Protein AF-A0A2D7PFT6-F1 (afdb_monomer_lite)

Secondary structure (DSSP, 8-state):
-TGGGT----GGGSPPPGGGS-HHHHHHHHHHHHSEEEEETTTEEEEEEGGGHHHHHHHTT--GGGHHHHHHHHHHHHHHHHHHHHHHHHHHHHHHTT-

Structure (mmCIF, N/CA/C/O backbone):
data_AF-A0A2D7PFT6-F1
#
_entry.id   AF-A0A2D7PFT6-F1
#
loop_
_atom_site.group_PDB
_atom_site.id
_atom_site.type_symbol
_atom_site.label_atom_id
_atom_site.label_alt_id
_atom_site.label_comp_id
_atom_site.label_asym_id
_atom_site.label_entity_id
_atom_site.label_seq_id
_atom_site.pdbx_PDB_ins_code
_atom_site.Cartn_x
_atom_site.Cartn_y
_atom_site.Cartn_z
_atom_site.occupancy
_atom_site.B_iso_or_equiv
_atom_site.auth_seq_id
_atom_site.auth_comp_id
_atom_site.auth_asym_id
_atom_site.auth_atom_id
_atom_site.pdbx_PDB_model_num
ATOM 1 N N . MET A 1 1 ? -11.646 -33.790 -0.469 1.00 60.19 1 MET A N 1
ATOM 2 C CA . MET A 1 1 ? -13.072 -33.497 -0.754 1.00 60.19 1 MET A CA 1
ATOM 3 C C . MET A 1 1 ? -13.481 -34.060 -2.115 1.00 60.19 1 MET A C 1
ATOM 5 O O . MET A 1 1 ? -14.265 -34.993 -2.103 1.00 60.19 1 MET A O 1
ATOM 9 N N . CYS A 1 2 ? -12.924 -33.625 -3.255 1.00 63.03 2 CYS A N 1
ATOM 10 C CA . CYS A 1 2 ? -13.268 -34.203 -4.574 1.00 63.03 2 CYS A CA 1
ATOM 11 C C . CYS A 1 2 ? -12.783 -35.655 -4.770 1.00 63.03 2 CYS A C 1
ATOM 13 O O . CYS A 1 2 ? -13.545 -36.490 -5.245 1.00 63.03 2 CYS A O 1
ATOM 15 N N . GLU A 1 3 ? -11.588 -35.998 -4.268 1.00 59.22 3 GLU A N 1
ATOM 16 C CA . GLU A 1 3 ? -11.075 -37.384 -4.265 1.00 59.22 3 GLU A CA 1
ATOM 17 C C . GLU A 1 3 ? -11.931 -38.357 -3.435 1.00 59.22 3 GLU A C 1
ATOM 19 O O . GLU A 1 3 ? -12.030 -39.531 -3.763 1.00 59.22 3 GLU A O 1
ATOM 24 N N . GLN A 1 4 ? -12.601 -37.880 -2.378 1.00 64.12 4 GLN A N 1
ATOM 25 C CA . GLN A 1 4 ? -13.525 -38.704 -1.582 1.00 64.12 4 GLN A CA 1
ATOM 26 C C . GLN A 1 4 ? -14.888 -38.897 -2.272 1.00 64.12 4 GLN A C 1
ATOM 28 O O . GLN A 1 4 ? -15.652 -39.766 -1.866 1.00 64.12 4 GLN A O 1
ATOM 33 N N . MET A 1 5 ? -15.189 -38.095 -3.301 1.00 74.38 5 MET A N 1
ATOM 34 C CA . MET A 1 5 ? -16.453 -38.088 -4.048 1.00 74.38 5 MET A CA 1
ATOM 35 C C . MET A 1 5 ? -16.316 -38.700 -5.457 1.00 74.38 5 MET A C 1
ATOM 37 O O . MET A 1 5 ? -17.281 -38.664 -6.216 1.00 74.38 5 MET A O 1
ATOM 41 N N . ASN A 1 6 ? -15.150 -39.268 -5.810 1.00 65.06 6 ASN A N 1
ATOM 42 C CA . ASN A 1 6 ? -14.856 -39.863 -7.126 1.00 65.06 6 ASN A CA 1
ATOM 43 C C . ASN A 1 6 ? -15.106 -38.913 -8.322 1.00 65.06 6 ASN A C 1
ATOM 45 O O . ASN A 1 6 ? -15.505 -39.350 -9.400 1.00 65.06 6 ASN A O 1
ATOM 49 N N . GLN A 1 7 ? -14.895 -37.608 -8.131 1.00 73.69 7 GLN A N 1
ATOM 50 C CA . GLN A 1 7 ? -15.007 -36.604 -9.191 1.00 73.69 7 GLN A CA 1
ATOM 51 C C . GLN A 1 7 ? -13.619 -36.078 -9.553 1.00 73.69 7 GLN A C 1
ATOM 53 O O . GLN A 1 7 ? -12.872 -35.666 -8.661 1.00 73.69 7 GLN A O 1
ATOM 58 N N . ASP A 1 8 ? -13.297 -36.071 -10.847 1.00 70.94 8 ASP A N 1
ATOM 59 C CA . ASP A 1 8 ? -12.066 -35.462 -11.346 1.00 70.94 8 ASP A CA 1
ATOM 60 C C . ASP A 1 8 ? -12.065 -33.947 -11.055 1.00 70.94 8 ASP A C 1
ATOM 62 O O . ASP A 1 8 ? -13.120 -33.307 -11.147 1.00 70.94 8 ASP A O 1
ATOM 66 N N . PRO A 1 9 ? -10.916 -33.355 -10.674 1.00 67.44 9 PRO A N 1
ATOM 67 C CA . PRO A 1 9 ? -10.808 -31.919 -10.448 1.00 67.44 9 PRO A CA 1
ATOM 68 C C . PRO A 1 9 ? -11.215 -31.148 -11.705 1.00 67.44 9 PRO A C 1
ATOM 70 O O . PRO A 1 9 ? -10.605 -31.288 -12.764 1.00 67.44 9 PRO A O 1
ATOM 73 N N . ASP A 1 10 ? -12.255 -30.330 -11.581 1.00 76.88 10 ASP A N 1
ATOM 74 C CA . ASP A 1 10 ? -12.698 -29.445 -12.650 1.00 76.88 10 ASP A CA 1
ATOM 75 C C . ASP A 1 10 ? -11.767 -28.226 -12.703 1.00 76.88 10 ASP A C 1
ATOM 77 O O . ASP A 1 10 ? -11.890 -27.301 -11.894 1.00 76.88 10 ASP A O 1
ATOM 81 N N . TRP A 1 11 ? -10.800 -28.259 -13.622 1.00 71.00 11 TRP A N 1
ATOM 82 C CA . TRP A 1 11 ? -9.792 -27.209 -13.790 1.00 71.00 11 TRP A CA 1
ATOM 83 C C . TRP A 1 11 ? -10.410 -25.848 -14.148 1.00 71.00 11 TRP A C 1
ATOM 85 O O . TRP A 1 11 ? -9.858 -24.828 -13.747 1.00 71.00 11 TRP A O 1
ATOM 95 N N . ASP A 1 12 ? -11.594 -25.816 -14.775 1.00 74.44 12 ASP A N 1
ATOM 96 C CA . ASP A 1 12 ? -12.322 -24.572 -15.083 1.00 74.44 12 ASP A CA 1
ATOM 97 C C . ASP A 1 12 ? -12.971 -23.939 -13.838 1.00 74.44 12 ASP A C 1
ATOM 99 O O . ASP A 1 12 ? -13.328 -22.759 -13.836 1.00 74.44 12 ASP A O 1
ATOM 103 N N . LYS A 1 13 ? -13.139 -24.713 -12.758 1.00 75.38 13 LYS A N 1
ATOM 104 C CA . LYS A 1 13 ? -13.643 -24.232 -11.461 1.00 75.38 13 LYS A CA 1
ATOM 105 C C . LYS A 1 13 ? -12.536 -23.971 -10.448 1.00 75.38 13 LYS A C 1
ATOM 107 O O . LYS A 1 13 ? -12.843 -23.589 -9.314 1.00 75.38 13 LYS A O 1
ATOM 112 N N . CYS A 1 14 ? -11.276 -24.199 -10.816 1.00 76.56 14 CYS A N 1
ATOM 113 C CA . CYS A 1 14 ? -10.166 -23.880 -9.939 1.00 76.56 14 CYS A CA 1
ATOM 114 C C . CYS A 1 14 ? -10.140 -22.358 -9.726 1.00 76.56 14 CYS A C 1
ATOM 116 O O . CYS A 1 14 ? -10.147 -21.611 -10.707 1.00 76.56 14 CYS A O 1
ATOM 118 N N . PRO A 1 15 ? -10.175 -21.864 -8.473 1.00 77.44 15 PRO A N 1
ATOM 119 C CA . PRO A 1 15 ? -10.014 -20.440 -8.241 1.00 77.44 15 PRO A CA 1
ATOM 120 C C . PRO A 1 15 ? -8.639 -20.010 -8.772 1.00 77.44 15 PRO A C 1
ATOM 122 O O . PRO A 1 15 ? -7.681 -20.765 -8.596 1.00 77.44 15 PRO A O 1
ATOM 125 N N . PRO A 1 16 ? -8.540 -18.829 -9.405 1.00 77.31 16 PRO A N 1
ATOM 126 C CA . PRO A 1 16 ? -7.259 -18.312 -9.853 1.00 77.31 16 PRO A CA 1
ATOM 127 C C . PRO A 1 16 ? -6.331 -18.123 -8.653 1.00 77.31 16 PRO A C 1
ATOM 129 O O . PRO A 1 16 ? -6.750 -17.605 -7.609 1.00 77.31 16 PRO A O 1
ATOM 132 N N . ASP A 1 17 ? -5.090 -18.564 -8.806 1.00 82.00 17 ASP A N 1
ATOM 133 C CA . ASP A 1 17 ? -4.041 -18.408 -7.811 1.00 82.00 17 ASP A CA 1
ATOM 134 C C . ASP A 1 17 ? -3.368 -17.033 -7.943 1.00 82.00 17 ASP A C 1
ATOM 136 O O . ASP A 1 17 ? -3.504 -16.325 -8.942 1.00 82.00 17 ASP A O 1
ATOM 140 N N . ALA A 1 18 ? -2.620 -16.624 -6.920 1.00 72.44 18 ALA A N 1
ATOM 141 C CA . ALA A 1 18 ? -1.863 -15.377 -6.953 1.00 72.44 18 ALA A CA 1
ATOM 142 C C . ALA A 1 18 ? -0.843 -15.352 -8.107 1.00 72.44 18 ALA A C 1
ATOM 144 O O . ALA A 1 18 ? -0.572 -14.287 -8.659 1.00 72.44 18 ALA A O 1
ATOM 145 N N . GLU A 1 19 ? -0.314 -16.519 -8.485 1.00 80.44 19 GLU A N 1
ATOM 146 C CA . GLU A 1 19 ? 0.628 -16.682 -9.598 1.00 80.44 19 GLU A CA 1
ATOM 147 C C . GLU A 1 19 ? -0.023 -16.512 -10.982 1.00 80.44 19 GLU A C 1
ATOM 149 O O . GLU A 1 19 ? 0.690 -16.264 -11.953 1.00 80.44 19 GLU A O 1
ATOM 154 N N . ASP A 1 20 ? -1.358 -16.561 -11.079 1.00 85.56 20 ASP A N 1
ATOM 155 C CA . ASP A 1 20 ? -2.077 -16.323 -12.340 1.00 85.56 20 ASP A CA 1
ATOM 156 C C . ASP A 1 20 ? -2.135 -14.832 -12.710 1.00 85.56 20 ASP A C 1
ATOM 158 O O . ASP A 1 20 ? -2.497 -14.464 -13.833 1.00 85.56 20 ASP A O 1
ATOM 162 N N . PHE A 1 21 ? -1.795 -13.943 -11.774 1.00 87.38 21 PHE A N 1
ATOM 163 C CA . PHE A 1 21 ? -1.738 -12.516 -12.049 1.00 87.38 21 PHE A CA 1
ATOM 164 C C . PHE A 1 21 ? -0.452 -12.127 -12.791 1.00 87.38 21 PHE A C 1
ATOM 166 O O . PHE A 1 21 ? 0.618 -12.681 -12.541 1.00 87.38 21 PHE A O 1
ATOM 173 N N . PRO A 1 22 ? -0.512 -11.092 -13.652 1.00 89.75 22 PRO A N 1
ATOM 174 C CA . PRO A 1 22 ? 0.682 -10.466 -14.198 1.00 89.75 22 PRO A CA 1
ATOM 175 C C . PRO A 1 22 ? 1.681 -10.090 -13.098 1.00 89.75 22 PRO A C 1
ATOM 177 O O . PRO A 1 22 ? 1.290 -9.568 -12.051 1.00 89.75 22 PRO A O 1
ATOM 180 N N . THR A 1 23 ? 2.974 -10.270 -13.369 1.00 89.75 23 THR A N 1
ATOM 181 C CA . THR A 1 23 ? 4.064 -9.984 -12.418 1.00 89.75 23 THR A CA 1
ATOM 182 C C . THR A 1 23 ? 3.986 -8.573 -11.842 1.00 89.75 23 THR A C 1
ATOM 184 O O . THR A 1 23 ? 4.150 -8.394 -10.640 1.00 89.75 23 THR A O 1
ATOM 187 N N . ILE A 1 24 ? 3.593 -7.592 -12.661 1.00 92.50 24 ILE A N 1
ATOM 188 C CA . ILE A 1 24 ? 3.402 -6.198 -12.243 1.00 92.50 24 ILE A CA 1
ATOM 189 C C . ILE A 1 24 ? 2.408 -6.046 -11.079 1.00 92.50 24 ILE A C 1
ATOM 191 O O . ILE A 1 24 ? 2.575 -5.164 -10.239 1.00 92.50 24 ILE A O 1
ATOM 195 N N . ILE A 1 25 ? 1.391 -6.908 -10.975 1.00 92.44 25 ILE A N 1
ATOM 196 C CA . ILE A 1 25 ? 0.428 -6.878 -9.865 1.00 92.44 25 ILE A CA 1
ATOM 197 C C . ILE A 1 25 ? 1.095 -7.375 -8.583 1.00 92.44 25 ILE A C 1
ATOM 199 O O . ILE A 1 25 ? 0.956 -6.738 -7.538 1.00 92.44 25 ILE A O 1
ATOM 203 N N . LEU A 1 26 ? 1.846 -8.475 -8.663 1.00 92.56 26 LEU A N 1
ATOM 204 C CA . LEU A 1 26 ? 2.605 -9.009 -7.530 1.00 92.56 26 LEU A CA 1
ATOM 205 C C . LEU A 1 26 ? 3.654 -7.999 -7.050 1.00 92.56 26 LEU A C 1
ATOM 207 O O . LEU A 1 26 ? 3.742 -7.722 -5.852 1.00 92.56 26 LEU A O 1
ATOM 211 N N . ASP A 1 27 ? 4.379 -7.380 -7.980 1.00 93.56 27 ASP A N 1
ATOM 212 C CA . ASP A 1 27 ? 5.349 -6.326 -7.689 1.00 93.56 27 ASP A CA 1
ATOM 213 C C . ASP A 1 27 ? 4.678 -5.117 -7.041 1.00 93.56 27 ASP A C 1
ATOM 215 O O . ASP A 1 27 ? 5.176 -4.599 -6.043 1.00 93.56 27 ASP A O 1
ATOM 219 N N . THR A 1 28 ? 3.496 -4.718 -7.519 1.00 95.38 28 THR A N 1
ATOM 220 C CA . THR A 1 28 ? 2.738 -3.613 -6.921 1.00 95.38 28 THR A CA 1
ATOM 221 C C . THR A 1 28 ? 2.267 -3.932 -5.503 1.00 95.38 28 THR A C 1
ATOM 223 O O . THR A 1 28 ? 2.332 -3.070 -4.628 1.00 95.38 28 THR A O 1
ATOM 226 N N . ILE A 1 29 ? 1.823 -5.163 -5.234 1.00 94.38 29 ILE A N 1
ATOM 227 C CA . ILE A 1 29 ? 1.449 -5.596 -3.878 1.00 94.38 29 ILE A CA 1
ATOM 228 C C . ILE A 1 29 ? 2.672 -5.550 -2.952 1.00 94.38 29 ILE A C 1
ATOM 230 O O . ILE A 1 29 ? 2.589 -5.047 -1.829 1.00 94.38 29 ILE A O 1
ATOM 234 N N . ASN A 1 30 ? 3.823 -6.030 -3.421 1.00 94.19 30 ASN A N 1
ATOM 235 C CA . ASN A 1 30 ? 5.072 -5.983 -2.663 1.00 94.19 30 ASN A CA 1
ATOM 236 C C . ASN A 1 30 ? 5.535 -4.544 -2.411 1.00 94.19 30 ASN A C 1
ATOM 238 O O . ASN A 1 30 ? 5.929 -4.209 -1.291 1.00 94.19 30 ASN A O 1
ATOM 242 N N . LEU A 1 31 ? 5.426 -3.680 -3.421 1.00 95.19 31 LEU A N 1
ATOM 243 C CA . LEU A 1 31 ? 5.694 -2.252 -3.324 1.00 95.19 31 LEU A CA 1
ATOM 244 C C . LEU A 1 31 ? 4.776 -1.608 -2.281 1.00 95.19 31 LEU A C 1
ATOM 246 O O . LEU A 1 31 ? 5.275 -0.966 -1.359 1.00 95.19 31 LEU A O 1
ATOM 250 N N . PHE A 1 32 ? 3.466 -1.856 -2.347 1.00 95.69 32 PHE A N 1
ATOM 251 C CA . PHE A 1 32 ? 2.483 -1.369 -1.376 1.00 95.69 32 PHE A CA 1
ATOM 252 C C . PHE A 1 32 ? 2.839 -1.780 0.059 1.00 95.69 32 PHE A C 1
ATOM 254 O O . PHE A 1 32 ? 2.766 -0.964 0.978 1.00 95.69 32 PHE A O 1
ATOM 261 N N . ASN A 1 33 ? 3.281 -3.022 0.264 1.00 93.94 33 ASN A N 1
ATOM 262 C CA . ASN A 1 33 ? 3.708 -3.514 1.577 1.00 93.94 33 ASN A CA 1
ATOM 263 C C . ASN A 1 33 ? 5.017 -2.872 2.071 1.00 93.94 33 ASN A C 1
ATOM 265 O O . ASN A 1 33 ? 5.239 -2.800 3.277 1.00 93.94 33 ASN A O 1
ATOM 269 N N . CYS A 1 34 ? 5.867 -2.388 1.162 1.00 94.44 34 CYS A N 1
ATOM 270 C CA . CYS A 1 34 ? 7.101 -1.668 1.488 1.00 94.44 34 CYS A CA 1
ATOM 271 C C . CYS A 1 34 ? 6.881 -0.166 1.744 1.00 94.44 34 CYS A C 1
ATOM 273 O O . CYS A 1 34 ? 7.752 0.495 2.317 1.00 94.44 34 CYS A O 1
ATOM 275 N N . MET A 1 35 ? 5.750 0.396 1.309 1.00 95.00 35 MET A N 1
ATOM 276 C CA . MET A 1 35 ? 5.395 1.791 1.570 1.00 95.00 35 MET A CA 1
ATOM 277 C C . MET A 1 35 ? 5.038 2.005 3.041 1.00 95.00 35 MET A C 1
ATOM 279 O O . MET A 1 35 ? 4.402 1.157 3.671 1.00 95.00 35 MET A O 1
ATOM 283 N N . GLY A 1 36 ? 5.408 3.174 3.568 1.00 93.38 36 GLY A N 1
ATOM 284 C CA . GLY A 1 36 ? 5.072 3.560 4.936 1.00 93.38 36 GLY A CA 1
ATOM 285 C C . GLY A 1 36 ? 3.567 3.738 5.132 1.00 93.38 36 GLY A C 1
ATOM 286 O O . GLY A 1 36 ? 2.859 4.165 4.219 1.00 93.38 36 GLY A O 1
ATOM 287 N N . ASP A 1 37 ? 3.085 3.444 6.337 1.00 95.06 37 ASP A N 1
ATOM 288 C CA . ASP A 1 37 ? 1.686 3.640 6.717 1.00 95.06 37 ASP A CA 1
ATOM 289 C C . ASP A 1 37 ? 1.498 4.961 7.461 1.00 95.06 37 ASP A C 1
ATOM 291 O O . ASP A 1 37 ? 2.255 5.297 8.375 1.00 95.06 37 ASP A O 1
ATOM 295 N N . ARG A 1 38 ? 0.434 5.689 7.123 1.00 94.19 38 ARG A N 1
ATOM 296 C CA . ARG A 1 38 ? -0.022 6.852 7.885 1.00 94.19 38 ARG A CA 1
ATOM 297 C C . ARG A 1 38 ? -1.138 6.422 8.832 1.00 94.19 38 ARG A C 1
ATOM 299 O O . ARG A 1 38 ? -2.209 5.986 8.404 1.00 94.19 38 ARG A O 1
ATOM 306 N N . ILE A 1 39 ? -0.880 6.544 10.133 1.00 93.31 39 ILE A N 1
ATOM 307 C CA . ILE A 1 39 ? -1.779 6.097 11.203 1.00 93.31 39 ILE A CA 1
ATOM 308 C C . ILE A 1 39 ? -1.972 7.233 12.207 1.00 93.31 39 ILE A C 1
ATOM 310 O 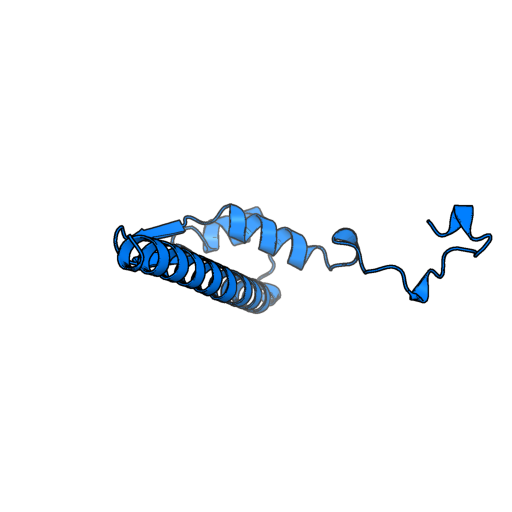O . ILE A 1 39 ? -1.001 7.846 12.647 1.00 93.31 39 ILE A O 1
ATOM 314 N N . TYR A 1 40 ? -3.222 7.472 12.605 1.00 91.44 40 TYR A N 1
ATOM 315 C CA . TYR A 1 40 ? -3.583 8.417 13.664 1.00 91.44 40 TYR A CA 1
ATOM 316 C C . TYR A 1 40 ? -4.274 7.697 14.831 1.00 91.44 40 TYR A C 1
ATOM 318 O O . TYR A 1 40 ? -5.070 6.792 14.577 1.00 91.44 40 TYR A O 1
ATOM 326 N N . PRO A 1 41 ? -4.043 8.101 16.095 1.00 84.44 41 PRO A N 1
ATOM 327 C CA . PRO A 1 41 ? -4.607 7.419 17.265 1.00 84.44 41 PRO A CA 1
ATOM 328 C C . PRO A 1 41 ? -6.137 7.255 17.248 1.00 84.44 41 PRO A C 1
ATOM 330 O O . PRO A 1 41 ? -6.629 6.167 17.530 1.00 84.44 41 PRO A O 1
ATOM 333 N N . ASP A 1 42 ? -6.882 8.294 16.858 1.00 82.81 42 ASP A N 1
ATOM 334 C CA . ASP A 1 42 ? -8.356 8.301 16.935 1.00 82.81 42 ASP A CA 1
ATOM 335 C C . ASP A 1 42 ? -9.057 7.863 15.638 1.00 82.81 42 ASP A C 1
ATOM 337 O O . ASP A 1 42 ? -10.252 7.573 15.630 1.00 82.81 42 ASP A O 1
ATOM 341 N N . ILE A 1 43 ? -8.319 7.823 14.525 1.00 84.44 43 ILE A N 1
ATOM 342 C CA . ILE A 1 43 ? -8.857 7.558 13.178 1.00 84.44 43 ILE A CA 1
ATOM 343 C C . ILE A 1 43 ? -8.353 6.209 12.640 1.00 84.44 43 ILE A C 1
ATOM 345 O O . ILE A 1 43 ? -8.993 5.604 11.782 1.00 84.44 43 ILE A O 1
ATOM 349 N N . GLY A 1 44 ? -7.237 5.694 13.161 1.00 90.81 44 GLY A N 1
ATOM 350 C CA . GLY A 1 44 ? -6.575 4.488 12.676 1.00 90.81 44 GLY A CA 1
ATOM 351 C C . GLY A 1 44 ? -5.775 4.738 11.399 1.00 90.81 44 G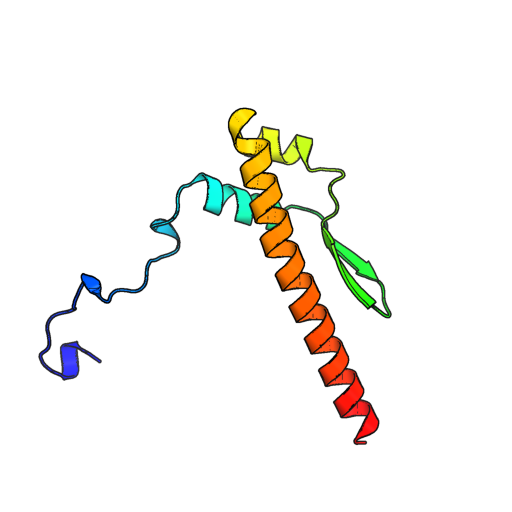LY A C 1
ATOM 352 O O . GLY A 1 44 ? -5.206 5.811 11.204 1.00 90.81 44 GLY A O 1
ATOM 353 N N . TYR A 1 45 ? -5.704 3.718 10.544 1.00 93.94 45 TYR A N 1
ATOM 354 C CA . TYR A 1 45 ? -5.042 3.800 9.244 1.00 93.94 45 TYR A CA 1
ATOM 355 C C . TYR A 1 45 ? -5.784 4.753 8.297 1.00 93.94 45 TYR A C 1
ATOM 357 O O . TYR A 1 45 ? -6.996 4.603 8.104 1.00 93.94 45 TYR A O 1
ATOM 365 N N . ILE A 1 46 ? -5.055 5.713 7.719 1.00 93.00 46 ILE A N 1
ATOM 366 C CA . ILE A 1 46 ? -5.608 6.732 6.813 1.00 93.00 46 ILE A CA 1
ATOM 367 C C . ILE A 1 46 ? -5.084 6.639 5.379 1.00 93.00 46 ILE A C 1
ATOM 369 O O . ILE A 1 46 ? -5.654 7.286 4.505 1.00 93.00 46 ILE A O 1
ATOM 373 N N . GLY A 1 47 ? -3.996 5.905 5.149 1.00 94.00 47 GLY A N 1
ATOM 374 C CA . GLY A 1 47 ? -3.393 5.811 3.828 1.00 94.00 47 GLY A CA 1
ATOM 375 C C . GLY A 1 47 ? -1.929 5.396 3.829 1.00 94.00 47 GLY A C 1
ATOM 376 O O . GLY A 1 47 ? -1.289 5.306 4.886 1.00 94.00 47 GLY A O 1
ATOM 377 N N . LYS A 1 48 ? -1.374 5.221 2.630 1.00 94.44 48 LYS A N 1
ATOM 378 C CA . LYS A 1 48 ? 0.074 5.078 2.417 1.00 94.44 48 LYS A CA 1
ATOM 379 C C . LYS A 1 48 ? 0.806 6.419 2.355 1.00 94.44 48 LYS A C 1
ATOM 381 O O . LYS A 1 48 ? 0.255 7.453 1.977 1.00 94.44 48 LYS A O 1
ATOM 386 N N . ASP A 1 49 ? 2.082 6.397 2.729 1.00 94.25 49 ASP A N 1
ATOM 387 C CA . ASP A 1 49 ? 3.011 7.501 2.519 1.00 94.25 49 ASP A CA 1
ATOM 388 C C . ASP A 1 49 ? 3.741 7.358 1.179 1.00 94.25 49 ASP A C 1
ATOM 390 O O . ASP A 1 49 ? 4.479 6.402 0.961 1.00 94.25 49 ASP A O 1
ATOM 394 N N . PHE A 1 50 ? 3.561 8.339 0.294 1.00 94.56 50 PHE A N 1
ATOM 395 C CA . PHE A 1 50 ? 4.134 8.341 -1.056 1.00 94.56 50 PHE A CA 1
ATOM 396 C C . PHE A 1 50 ? 5.536 8.961 -1.126 1.00 94.56 50 PHE A C 1
ATOM 398 O O . PHE A 1 50 ? 6.115 9.045 -2.205 1.00 94.56 50 PHE A O 1
ATOM 405 N N . THR A 1 51 ? 6.117 9.371 0.007 1.00 94.94 51 THR A N 1
ATOM 406 C CA . THR A 1 51 ? 7.456 9.982 0.057 1.00 94.94 51 THR A CA 1
ATOM 407 C C . THR A 1 51 ? 8.529 9.104 -0.595 1.00 94.94 51 THR A C 1
ATOM 409 O O . THR A 1 51 ? 9.427 9.616 -1.258 1.00 94.94 51 THR A O 1
ATOM 412 N N . ASN A 1 52 ? 8.434 7.779 -0.442 1.00 93.38 52 ASN A N 1
ATOM 413 C CA . ASN A 1 52 ? 9.379 6.819 -1.017 1.00 93.38 52 ASN A CA 1
ATOM 414 C C . ASN A 1 52 ? 8.897 6.186 -2.337 1.00 93.38 52 ASN A C 1
ATOM 416 O O . ASN A 1 52 ? 9.530 5.246 -2.810 1.00 93.38 52 ASN A O 1
ATOM 420 N N . PHE A 1 53 ? 7.813 6.686 -2.939 1.00 94.50 53 PHE A N 1
ATOM 421 C CA . PHE A 1 53 ? 7.170 6.045 -4.088 1.00 94.50 53 PHE A CA 1
ATOM 422 C C . PHE A 1 53 ? 8.104 5.932 -5.299 1.00 94.50 53 PHE A C 1
ATOM 424 O O . PHE A 1 53 ? 8.341 4.825 -5.770 1.00 94.50 53 PHE A O 1
ATOM 431 N N . ASN A 1 54 ? 8.724 7.036 -5.730 1.00 93.56 54 ASN A N 1
ATOM 432 C CA . ASN A 1 54 ? 9.643 7.033 -6.880 1.00 93.56 54 ASN A CA 1
ATOM 433 C C . ASN A 1 54 ? 10.844 6.099 -6.665 1.00 93.56 54 ASN A C 1
ATOM 435 O O . ASN A 1 54 ? 11.206 5.337 -7.553 1.00 93.56 54 ASN A O 1
ATOM 439 N N . PHE A 1 55 ? 11.415 6.100 -5.456 1.00 94.69 55 PHE A N 1
ATOM 440 C CA . PHE A 1 55 ? 12.511 5.194 -5.103 1.00 94.69 55 PHE A CA 1
ATOM 441 C C . PHE A 1 55 ? 12.089 3.720 -5.186 1.00 94.69 55 PHE A C 1
ATOM 443 O O . PHE A 1 55 ? 12.860 2.866 -5.623 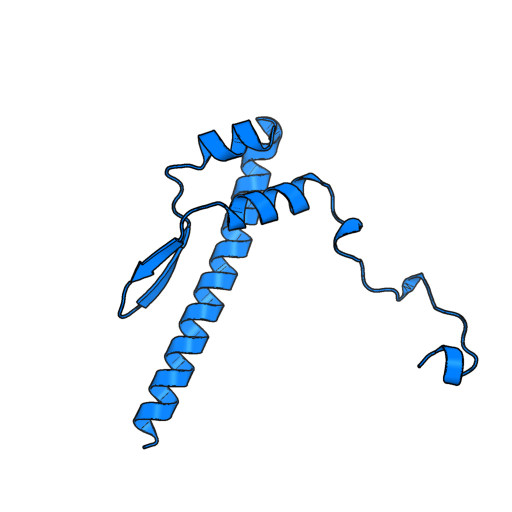1.00 94.69 55 PHE A O 1
ATOM 450 N N . LEU A 1 56 ? 10.863 3.404 -4.762 1.00 94.44 56 LEU A N 1
ATOM 451 C CA . LEU A 1 56 ? 10.340 2.047 -4.852 1.00 94.44 56 LEU A CA 1
ATOM 452 C C . LEU A 1 56 ? 10.035 1.653 -6.302 1.00 94.44 56 LEU A C 1
ATOM 454 O O . LEU A 1 56 ? 10.398 0.549 -6.687 1.00 94.44 56 LEU A O 1
ATOM 458 N N . LEU A 1 57 ? 9.451 2.537 -7.115 1.00 94.69 57 LEU A N 1
ATOM 459 C CA . LEU A 1 57 ? 9.227 2.275 -8.543 1.00 94.69 57 LEU A CA 1
ATOM 460 C C . LEU A 1 57 ? 10.530 1.891 -9.258 1.00 94.69 57 LEU A C 1
ATOM 462 O O . LEU A 1 57 ? 10.576 0.877 -9.952 1.00 94.69 57 LEU A O 1
ATOM 466 N N . GLU A 1 58 ? 11.608 2.640 -9.009 1.00 94.31 58 GLU A N 1
ATOM 467 C CA . GLU A 1 58 ? 12.940 2.335 -9.543 1.00 94.31 58 GLU A CA 1
ATOM 468 C C . GLU A 1 58 ? 13.457 0.975 -9.053 1.00 94.31 58 GLU A C 1
ATOM 470 O O . GLU A 1 58 ? 13.961 0.175 -9.841 1.00 94.31 58 GLU A O 1
ATOM 475 N N . LYS A 1 59 ? 13.302 0.676 -7.756 1.00 94.81 59 LYS A N 1
ATOM 476 C CA . LYS A 1 59 ? 13.760 -0.585 -7.154 1.00 94.81 59 LYS A CA 1
ATOM 477 C C . LYS A 1 59 ? 13.031 -1.812 -7.706 1.00 94.81 59 LYS A C 1
ATOM 479 O O . LYS A 1 59 ? 13.650 -2.864 -7.844 1.00 94.81 59 LYS A O 1
ATOM 484 N N . PHE A 1 60 ? 11.737 -1.685 -7.987 1.00 93.38 60 PHE A N 1
ATOM 485 C CA . PHE A 1 60 ? 10.923 -2.737 -8.597 1.00 93.38 60 PHE A CA 1
ATOM 486 C C . PHE A 1 60 ? 11.020 -2.739 -10.131 1.00 93.38 60 PHE A C 1
ATOM 488 O O . PHE A 1 60 ? 10.341 -3.530 -10.779 1.00 93.38 60 PHE A O 1
ATOM 495 N N . THR A 1 61 ? 11.892 -1.909 -10.727 1.00 93.25 61 THR A N 1
ATOM 496 C CA . THR A 1 61 ? 12.081 -1.807 -12.187 1.00 93.25 61 THR A CA 1
ATOM 497 C C . THR A 1 61 ? 10.770 -1.577 -12.944 1.00 93.25 61 THR A C 1
ATOM 499 O O . THR A 1 61 ? 10.579 -2.080 -14.048 1.00 93.25 61 THR A O 1
ATOM 502 N N . VAL A 1 62 ? 9.862 -0.801 -12.345 1.00 92.12 62 VAL A N 1
ATOM 503 C CA . VAL A 1 62 ? 8.587 -0.437 -12.967 1.00 92.12 62 VAL A CA 1
ATOM 504 C C . VAL A 1 62 ? 8.867 0.500 -14.134 1.00 92.12 62 VAL A C 1
ATOM 506 O O . VAL A 1 62 ? 9.547 1.518 -13.984 1.00 92.12 62 VAL A O 1
ATOM 509 N N . GLU A 1 63 ? 8.347 0.165 -15.310 1.00 92.69 63 GLU A N 1
ATOM 510 C CA . GLU A 1 63 ? 8.503 1.025 -16.473 1.00 92.69 63 GLU A CA 1
ATOM 511 C C . GLU A 1 63 ? 7.595 2.251 -16.378 1.00 92.69 63 GLU A C 1
ATOM 513 O O . GLU A 1 63 ? 6.469 2.180 -15.890 1.00 92.69 63 GLU A O 1
ATOM 518 N N . LYS A 1 64 ? 8.032 3.374 -16.957 1.00 91.69 64 LYS A N 1
ATOM 519 C CA . LYS A 1 64 ? 7.272 4.632 -16.929 1.00 91.69 64 LYS A CA 1
ATOM 520 C C . LYS A 1 64 ? 5.837 4.496 -17.455 1.00 91.69 64 LYS A C 1
ATOM 522 O O . LYS A 1 64 ? 4.931 5.162 -16.974 1.00 91.69 64 LYS A O 1
ATOM 527 N N . HIS A 1 65 ? 5.623 3.625 -18.443 1.00 93.12 65 HIS A N 1
ATOM 528 C CA . HIS A 1 65 ? 4.299 3.384 -19.022 1.00 93.12 65 HIS A CA 1
ATOM 529 C C . HIS A 1 65 ? 3.360 2.584 -18.094 1.00 93.12 65 HIS A C 1
ATOM 531 O O . HIS A 1 65 ? 2.167 2.489 -18.372 1.00 93.12 65 HIS A O 1
ATOM 537 N N . GLN A 1 66 ? 3.895 1.998 -17.019 1.00 93.38 66 GLN A N 1
ATOM 538 C CA . GLN A 1 66 ? 3.173 1.207 -16.022 1.00 93.38 66 GLN A CA 1
ATOM 539 C C . GLN A 1 66 ? 2.893 1.999 -14.738 1.00 93.38 66 GLN A C 1
ATOM 541 O O . GLN A 1 66 ? 2.088 1.546 -13.930 1.00 93.38 66 GLN A O 1
ATOM 546 N N . GLU A 1 67 ? 3.523 3.163 -14.536 1.00 94.31 67 GLU A N 1
ATOM 547 C CA . GLU A 1 67 ? 3.402 3.957 -13.303 1.00 94.31 67 GLU A CA 1
ATOM 548 C C . GLU A 1 67 ? 1.944 4.269 -12.947 1.00 94.31 67 GLU A C 1
ATOM 550 O O . GLU A 1 67 ? 1.541 4.067 -11.801 1.00 94.31 67 GLU A O 1
ATOM 555 N N . ASP A 1 68 ? 1.142 4.682 -13.932 1.00 95.25 68 ASP A N 1
ATOM 556 C CA . ASP A 1 68 ? -0.281 4.979 -13.735 1.00 95.25 68 ASP A CA 1
ATOM 557 C C . ASP A 1 68 ? -1.050 3.737 -13.260 1.00 95.25 68 ASP A C 1
ATOM 559 O O . ASP A 1 68 ? -1.832 3.803 -12.313 1.00 95.25 68 ASP A O 1
ATOM 563 N N . PHE A 1 69 ? -0.767 2.573 -13.853 1.00 95.50 69 PHE A N 1
ATOM 564 C CA . PHE A 1 69 ? -1.405 1.310 -13.480 1.00 95.50 69 PHE A CA 1
ATOM 565 C C . PHE A 1 69 ? -1.014 0.860 -12.066 1.00 95.50 69 PHE A C 1
ATOM 567 O O . PHE A 1 69 ? -1.866 0.456 -11.272 1.00 95.50 69 PHE A O 1
ATOM 574 N N . VAL A 1 70 ? 0.270 0.979 -11.716 1.00 95.94 70 VAL A N 1
ATOM 575 C CA . VAL A 1 70 ? 0.770 0.699 -10.362 1.00 95.94 70 VAL A CA 1
ATOM 576 C C . VAL A 1 70 ? 0.095 1.617 -9.346 1.00 95.94 70 VAL A C 1
ATOM 578 O O . VAL A 1 70 ? -0.374 1.163 -8.300 1.00 95.94 70 VAL A O 1
ATOM 581 N N . PHE A 1 71 ? 0.000 2.907 -9.662 1.00 95.69 71 PHE A N 1
ATOM 582 C CA . PHE A 1 71 ? -0.636 3.891 -8.800 1.00 95.69 71 PHE A CA 1
ATOM 583 C C . PHE A 1 71 ? -2.126 3.588 -8.581 1.00 95.69 71 PHE A C 1
ATOM 585 O O . PHE A 1 71 ? -2.596 3.613 -7.442 1.00 95.69 71 PHE A O 1
ATOM 592 N N . GLU A 1 72 ? -2.863 3.216 -9.630 1.00 96.31 72 GLU A N 1
ATOM 593 C CA . GLU A 1 72 ? -4.267 2.804 -9.523 1.00 96.31 72 GLU A CA 1
ATOM 594 C C . GLU A 1 72 ? -4.458 1.582 -8.614 1.00 96.31 72 GLU A C 1
ATOM 596 O O . GLU A 1 72 ? -5.352 1.574 -7.760 1.00 96.31 72 GLU A O 1
ATOM 601 N N . ILE A 1 73 ? -3.599 0.565 -8.739 1.00 95.75 73 ILE A N 1
ATOM 602 C CA . ILE A 1 73 ? -3.645 -0.617 -7.868 1.00 95.75 73 ILE A CA 1
ATOM 603 C C . ILE A 1 73 ? -3.357 -0.227 -6.414 1.00 95.75 73 ILE A C 1
ATOM 605 O O . ILE A 1 73 ? -4.053 -0.690 -5.508 1.00 95.75 73 ILE A O 1
ATOM 609 N N . ILE A 1 74 ? -2.371 0.640 -6.168 1.00 96.44 74 ILE A N 1
ATOM 610 C CA . ILE A 1 74 ? -2.063 1.133 -4.818 1.00 96.44 74 ILE A CA 1
ATOM 611 C C . ILE A 1 74 ? -3.279 1.831 -4.216 1.00 96.44 74 ILE A C 1
ATOM 613 O O . ILE A 1 74 ? -3.667 1.503 -3.096 1.00 96.44 74 ILE A O 1
ATOM 617 N N . LEU A 1 75 ? -3.925 2.735 -4.956 1.00 96.06 75 LEU A N 1
ATOM 618 C CA . LEU A 1 75 ? -5.134 3.423 -4.495 1.00 96.06 75 LEU A CA 1
ATOM 619 C C . LEU A 1 75 ? -6.276 2.442 -4.200 1.00 96.06 75 LEU A C 1
ATOM 621 O O . LEU A 1 75 ? -7.002 2.587 -3.211 1.00 96.06 75 LEU A O 1
ATOM 625 N N . PHE A 1 76 ? -6.427 1.415 -5.033 1.00 96.06 76 PHE A N 1
ATOM 626 C CA . PHE A 1 76 ? -7.413 0.366 -4.824 1.00 96.06 76 PHE A CA 1
ATOM 627 C C . PHE A 1 76 ? -7.155 -0.428 -3.536 1.00 96.06 76 PHE A C 1
ATOM 629 O O . PHE A 1 76 ? -8.084 -0.628 -2.744 1.00 96.06 76 PHE A O 1
ATOM 636 N N . LEU A 1 77 ? -5.910 -0.844 -3.291 1.00 95.50 77 LEU A N 1
ATOM 637 C CA . LEU A 1 77 ? -5.508 -1.534 -2.063 1.00 95.50 77 LEU A CA 1
ATOM 638 C C . LEU A 1 77 ? -5.703 -0.640 -0.833 1.00 95.50 77 LEU A C 1
ATOM 640 O O . LEU A 1 77 ? -6.286 -1.078 0.163 1.00 95.50 77 LEU A O 1
ATOM 644 N N . ASP A 1 78 ? -5.296 0.624 -0.934 1.00 95.69 78 ASP A N 1
ATOM 645 C CA . ASP A 1 78 ? -5.369 1.595 0.153 1.00 95.69 78 ASP A CA 1
ATOM 646 C C . ASP A 1 78 ? -6.824 1.845 0.585 1.00 95.69 78 ASP A C 1
ATOM 648 O O . ASP A 1 78 ? -7.181 1.724 1.759 1.00 95.69 78 ASP A O 1
ATOM 652 N N . SER A 1 79 ? -7.729 2.042 -0.381 1.00 95.81 79 SER A N 1
ATOM 653 C CA . SER A 1 79 ? -9.161 2.239 -0.110 1.00 95.81 79 SER A CA 1
ATOM 654 C C . SER A 1 79 ? -9.785 1.097 0.710 1.00 95.81 79 SER A C 1
ATOM 656 O O . SER A 1 79 ? -10.614 1.321 1.602 1.00 95.81 79 SER A O 1
ATOM 658 N N . ARG A 1 80 ? -9.358 -0.145 0.451 1.00 95.50 80 ARG A N 1
ATOM 659 C CA . ARG A 1 80 ? -9.819 -1.340 1.167 1.00 95.50 80 ARG A CA 1
ATOM 660 C C . ARG A 1 80 ? -9.214 -1.421 2.559 1.00 95.50 80 ARG A C 1
ATOM 662 O O . ARG A 1 80 ? -9.940 -1.733 3.506 1.00 95.50 80 ARG A O 1
ATOM 669 N N . ALA A 1 81 ? -7.928 -1.113 2.692 1.00 94.62 81 ALA A N 1
ATOM 670 C CA . ALA A 1 81 ? -7.241 -1.076 3.976 1.00 94.62 81 ALA A CA 1
ATOM 671 C C . ALA A 1 81 ? -7.852 -0.013 4.909 1.00 94.62 81 ALA A C 1
ATOM 673 O O . ALA A 1 81 ? -8.163 -0.313 6.066 1.00 94.62 81 ALA A O 1
ATOM 674 N N . ILE A 1 82 ? -8.155 1.181 4.388 1.00 95.00 82 ILE A N 1
ATOM 675 C CA . ILE A 1 82 ? -8.869 2.240 5.116 1.00 95.00 82 ILE A CA 1
ATOM 676 C C . ILE A 1 82 ? -10.237 1.738 5.573 1.00 95.00 82 ILE A C 1
ATOM 678 O O . ILE A 1 82 ? -10.561 1.812 6.760 1.00 95.00 82 ILE A O 1
ATOM 682 N N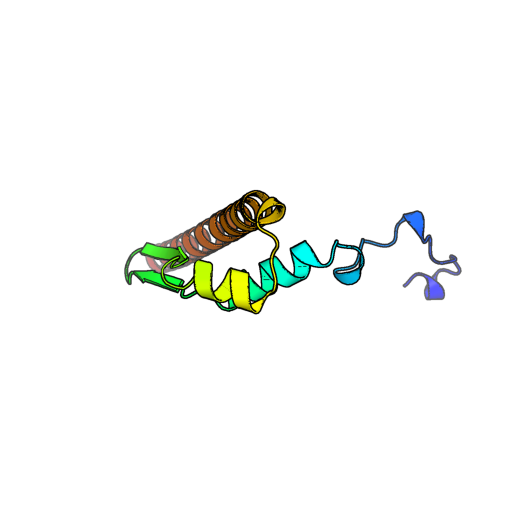 . LYS A 1 83 ? -11.041 1.172 4.666 1.00 95.50 83 LYS A N 1
ATOM 683 C CA . LYS A 1 83 ? -12.375 0.661 5.011 1.00 95.50 83 LYS A CA 1
ATOM 684 C C . LYS A 1 83 ? -12.314 -0.407 6.107 1.00 95.50 83 LYS A C 1
ATOM 686 O O . LYS A 1 83 ? -13.074 -0.336 7.072 1.00 95.50 83 LYS A O 1
ATOM 691 N N . ALA A 1 84 ? -11.385 -1.354 5.996 1.00 94.94 84 ALA A N 1
ATOM 692 C CA . ALA A 1 84 ? -11.187 -2.401 6.993 1.00 94.94 84 ALA A CA 1
ATOM 693 C C . ALA A 1 84 ? -10.786 -1.830 8.366 1.00 94.94 84 ALA A C 1
ATOM 695 O O . ALA A 1 84 ? -11.324 -2.257 9.392 1.00 94.94 84 ALA A O 1
ATOM 696 N N . SER A 1 85 ? -9.893 -0.835 8.388 1.00 93.81 85 SER A N 1
ATOM 697 C CA . SER A 1 85 ? -9.499 -0.111 9.603 1.00 93.81 85 SER A CA 1
ATOM 698 C C . SER A 1 85 ? -10.699 0.576 10.267 1.00 93.81 85 SER A C 1
ATOM 700 O O . SER A 1 85 ? -10.961 0.366 11.455 1.00 93.81 85 SER A O 1
ATOM 702 N N . GLN A 1 86 ? -11.498 1.314 9.491 1.00 93.00 86 GLN A N 1
ATOM 703 C CA . GLN A 1 86 ? -12.684 2.010 9.997 1.00 93.00 86 GLN A CA 1
ATOM 704 C C . GLN A 1 86 ? -13.742 1.047 10.545 1.00 93.00 86 GLN A C 1
ATOM 706 O O . GLN A 1 86 ? -14.324 1.283 11.607 1.00 93.00 86 GLN A O 1
ATOM 711 N N . ASP A 1 87 ? -13.989 -0.064 9.852 1.00 94.56 87 ASP A N 1
ATOM 712 C CA . ASP A 1 87 ? -14.955 -1.064 10.302 1.00 94.56 87 ASP A CA 1
ATOM 713 C C . ASP A 1 87 ? -14.501 -1.749 11.597 1.00 94.56 87 ASP A C 1
ATOM 715 O O . ASP A 1 87 ? -15.326 -2.016 12.477 1.00 94.56 87 ASP A O 1
ATOM 719 N N . LYS A 1 88 ? -13.194 -1.981 11.763 1.00 93.44 88 LYS A N 1
ATOM 720 C CA . LYS A 1 88 ? -12.620 -2.495 13.012 1.00 93.44 88 LYS A CA 1
ATOM 721 C C . LYS A 1 88 ? -12.836 -1.513 14.165 1.00 93.44 88 LYS A C 1
ATOM 723 O O . LYS A 1 88 ? -13.348 -1.923 15.205 1.00 93.44 88 LYS A O 1
ATOM 728 N N . LEU A 1 89 ? -12.535 -0.229 13.971 1.00 91.94 89 LEU A N 1
ATOM 729 C CA . LEU A 1 89 ? -12.750 0.802 14.994 1.00 91.94 8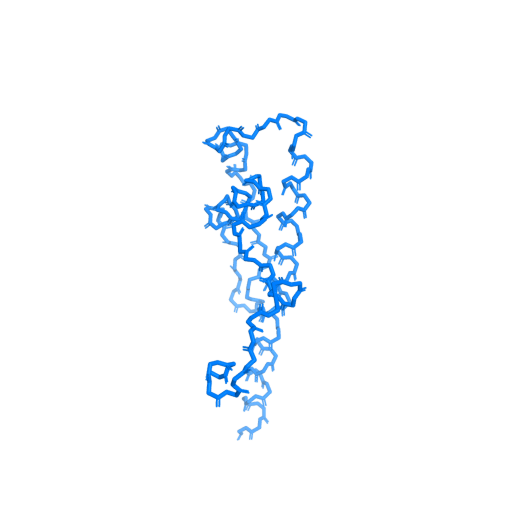9 LEU A CA 1
ATOM 730 C C . LEU A 1 89 ? -14.221 0.901 15.406 1.00 91.94 89 LEU A C 1
ATOM 732 O O . LEU A 1 89 ? -14.534 0.855 16.595 1.00 91.94 89 LEU A O 1
ATOM 736 N N . LYS A 1 90 ? -15.147 0.943 14.440 1.00 92.06 90 LYS A N 1
ATOM 737 C CA . LYS A 1 90 ? -16.595 0.962 14.717 1.00 92.06 90 LYS A CA 1
ATOM 738 C C . LYS A 1 90 ? -17.040 -0.238 15.553 1.00 92.06 90 LYS A C 1
ATOM 740 O O . LYS A 1 90 ? -17.861 -0.087 16.459 1.00 92.06 90 LYS A O 1
ATOM 745 N N . ARG A 1 91 ? -16.510 -1.433 15.270 1.00 93.44 91 ARG A N 1
ATOM 746 C CA . ARG A 1 91 ? -16.807 -2.646 16.052 1.00 93.44 91 ARG A CA 1
ATOM 747 C C . ARG A 1 91 ? -16.320 -2.516 17.493 1.00 93.44 91 ARG A C 1
ATOM 749 O O . ARG A 1 91 ? -17.082 -2.857 18.395 1.00 93.44 91 ARG A O 1
ATOM 756 N N . GLU A 1 92 ? -15.114 -2.001 17.716 1.00 91.00 92 GLU A N 1
ATOM 757 C CA . GLU A 1 92 ? -14.588 -1.786 19.071 1.00 91.00 92 GLU A CA 1
ATOM 758 C C . GLU A 1 92 ? -15.392 -0.727 19.839 1.00 91.00 92 GLU A C 1
ATOM 760 O O . GLU A 1 92 ? -15.817 -0.984 20.967 1.00 91.00 92 GLU A O 1
ATOM 765 N N . TYR A 1 93 ? -15.743 0.399 19.208 1.00 89.81 93 TYR A N 1
ATOM 766 C CA . TYR A 1 93 ? -16.631 1.398 19.816 1.00 89.81 93 TYR A CA 1
ATOM 767 C C . TYR A 1 93 ? -17.993 0.816 20.210 1.00 89.81 93 TYR A C 1
ATOM 769 O O . TYR A 1 93 ? -18.501 1.083 21.300 1.00 89.81 93 TYR A O 1
ATOM 777 N N . ASN A 1 94 ? -18.588 -0.010 19.348 1.00 92.88 94 ASN A N 1
ATOM 778 C CA . ASN A 1 94 ? -19.870 -0.650 19.633 1.00 92.88 94 ASN A CA 1
ATOM 779 C C . ASN A 1 94 ? -19.789 -1.658 20.789 1.00 92.88 94 ASN A C 1
ATOM 781 O O . ASN A 1 94 ? -20.780 -1.836 21.492 1.00 92.88 94 ASN A O 1
ATOM 785 N N . LYS A 1 95 ? -18.640 -2.312 21.006 1.00 93.88 95 LYS A N 1
ATOM 786 C CA . LYS A 1 95 ? -18.422 -3.186 22.172 1.00 93.88 95 LYS A CA 1
ATOM 787 C C . LYS A 1 95 ? -18.325 -2.381 23.465 1.00 93.88 95 LYS A C 1
ATOM 789 O O . LYS A 1 95 ? -18.899 -2.800 24.463 1.00 93.88 95 LYS A O 1
ATOM 794 N N . ILE A 1 96 ? -17.639 -1.235 23.438 1.00 91.56 96 ILE A N 1
ATOM 795 C CA . ILE A 1 96 ? -17.502 -0.346 24.601 1.00 91.56 96 ILE A CA 1
ATOM 796 C C . ILE A 1 96 ? -18.868 0.206 25.018 1.00 91.56 96 ILE A C 1
ATOM 798 O O . ILE A 1 96 ? -19.201 0.144 26.189 1.00 91.56 96 ILE A O 1
ATOM 802 N N . LYS A 1 97 ? -19.695 0.663 24.066 1.00 89.62 97 LYS A N 1
ATOM 803 C CA . LYS A 1 97 ? -21.048 1.190 24.348 1.00 89.62 97 LYS A CA 1
ATOM 804 C C . LYS A 1 97 ? -22.035 0.164 24.920 1.00 89.62 97 LYS A C 1
ATOM 806 O O . LYS A 1 97 ? -23.083 0.556 25.417 1.00 89.62 97 LYS A O 1
ATOM 811 N N . LYS A 1 98 ? -21.759 -1.132 24.750 1.00 86.69 98 LYS A N 1
ATOM 812 C CA . LYS A 1 98 ? -22.605 -2.236 25.231 1.00 86.69 98 LYS A CA 1
ATOM 813 C C . LYS A 1 98 ? -22.175 -2.772 26.602 1.00 86.69 98 LYS A C 1
ATOM 815 O O . LYS A 1 98 ? -22.850 -3.663 27.112 1.00 86.69 98 LYS A O 1
ATOM 820 N N . LYS A 1 99 ? -21.052 -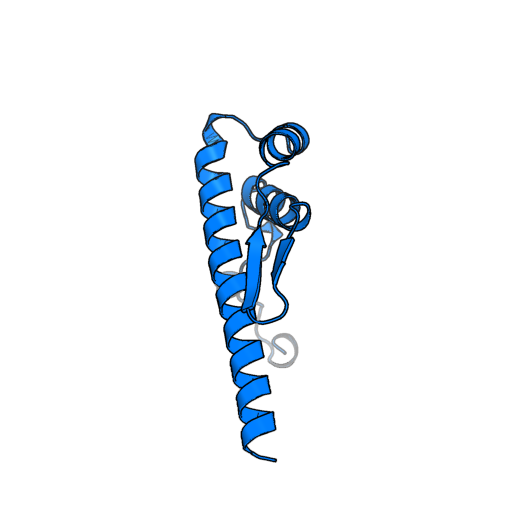2.294 27.143 1.00 65.50 99 LYS A N 1
ATOM 821 C CA . LYS A 1 99 ? -20.636 -2.522 28.530 1.00 65.50 99 LYS A CA 1
ATOM 822 C C . LYS A 1 99 ? -21.158 -1.394 29.406 1.00 65.50 99 LYS A C 1
ATOM 824 O O . LYS A 1 99 ? -21.460 -1.702 30.574 1.00 65.50 99 LYS A O 1
#

Radius of gyration: 19.38 Å; chains: 1; bounding box: 36×50×48 Å

Sequence (99 aa):
MCEQMNQDPDWDKCPPDAEDFPTIILDTINLFNCMGDRIYPDIGYIGKDFTNFNFLLEKFTVEKHQEDFVFEIILFLDSRAIKASQDKLKREYNKIKKK

pLDDT: mean 88.79, std 9.57, range [59.22, 96.44]

Foldseek 3Di:
DCVVVVHDDDPVPPPDDPVNDDVLLVLLVVLLVVFDFDQDPLQGTDATDCPCVVVSCVVSVPDPVCSVVSVVSRVVVGVVVSVVRNVVSVVVVVVVVVD